Protein AF-A0A2P2JN06-F1 (afdb_monomer_lite)

pLDDT: mean 79.8, std 20.86, range [41.91, 98.19]

Foldseek 3Di:
DPQAAEDEQEDAPDPVSVVVVVCCVVPPDDPNYHYHYDYDDDPPPPDDDPVPPPPPDDPDD

Radius of gyration: 17.36 Å; chains: 1; bounding box: 35×32×38 Å

Organism: Rhizophora mucronata (NCBI:txid61149)

Structure (mmCIF, N/CA/C/O backbone):
data_AF-A0A2P2JN06-F1
#
_entry.id   AF-A0A2P2JN06-F1
#
loop_
_atom_site.group_PDB
_atom_site.id
_atom_site.type_symbol
_atom_site.label_atom_id
_atom_site.label_alt_id
_atom_site.label_comp_id
_atom_site.label_asym_id
_atom_site.label_entity_id
_atom_site.label_seq_id
_atom_site.pdbx_PDB_ins_code
_atom_site.Cartn_x
_atom_site.Cartn_y
_atom_site.Cartn_z
_atom_site.occupancy
_atom_site.B_iso_or_equiv
_atom_site.auth_seq_id
_atom_site.auth_comp_id
_atom_site.auth_asym_id
_atom_site.auth_atom_id
_atom_site.pdbx_PDB_model_num
ATOM 1 N N . MET A 1 1 ? -25.768 6.957 8.152 1.00 48.59 1 MET A N 1
ATOM 2 C CA . MET A 1 1 ? -24.593 6.107 7.874 1.00 48.59 1 MET A CA 1
ATOM 3 C C . MET A 1 1 ? -23.470 7.056 7.504 1.00 48.59 1 MET A C 1
ATOM 5 O O . MET A 1 1 ? -23.437 7.512 6.368 1.00 48.59 1 MET A O 1
ATOM 9 N N . GLU A 1 2 ? -22.649 7.478 8.467 1.00 59.16 2 GLU A N 1
ATOM 10 C CA . GLU A 1 2 ? -21.433 8.229 8.134 1.00 59.16 2 GLU A CA 1
ATOM 11 C C . GLU A 1 2 ? -20.551 7.293 7.312 1.00 59.16 2 GLU A C 1
ATOM 13 O O . GLU A 1 2 ? -20.089 6.270 7.811 1.00 59.16 2 GLU A O 1
ATOM 18 N N . GLY A 1 3 ? -20.419 7.567 6.013 1.00 70.62 3 GLY A N 1
ATOM 19 C CA . GLY A 1 3 ? -19.504 6.814 5.165 1.00 70.62 3 GLY A CA 1
ATOM 20 C C . GLY A 1 3 ? -18.098 7.010 5.713 1.00 70.62 3 GLY A C 1
ATOM 21 O O . GLY A 1 3 ? -17.622 8.145 5.733 1.00 70.62 3 GLY A O 1
ATOM 22 N N . GLY A 1 4 ? -17.484 5.927 6.193 1.00 86.19 4 GLY A N 1
ATOM 23 C CA . GLY A 1 4 ? -16.182 5.949 6.850 1.00 86.19 4 GLY A CA 1
ATOM 24 C C . GLY A 1 4 ? -15.128 6.729 6.063 1.00 86.19 4 GLY A C 1
ATOM 25 O O . GLY A 1 4 ? -15.189 6.842 4.829 1.00 86.19 4 GLY A O 1
ATOM 26 N N . ARG A 1 5 ? -14.158 7.312 6.777 1.00 95.00 5 ARG A N 1
ATOM 27 C CA . ARG A 1 5 ? -13.122 8.156 6.170 1.00 95.00 5 ARG A CA 1
ATOM 28 C C . ARG A 1 5 ? -12.342 7.347 5.131 1.00 95.00 5 ARG A C 1
ATOM 30 O O . ARG A 1 5 ? -12.007 6.184 5.327 1.00 95.00 5 ARG A O 1
ATOM 37 N N . ARG A 1 6 ? -12.041 7.982 3.999 1.00 96.00 6 ARG A N 1
ATOM 38 C CA . ARG A 1 6 ? -11.245 7.383 2.921 1.00 96.00 6 ARG A CA 1
ATOM 39 C C . ARG A 1 6 ? -9.788 7.805 3.068 1.00 96.00 6 ARG A C 1
ATOM 41 O O . ARG A 1 6 ? -9.504 8.999 3.150 1.00 96.00 6 ARG A O 1
ATOM 48 N N . VAL A 1 7 ? -8.878 6.836 3.081 1.00 96.50 7 VAL A N 1
ATOM 49 C CA . VAL A 1 7 ? -7.428 7.050 3.165 1.00 96.50 7 VAL A CA 1
ATOM 50 C C . VAL A 1 7 ? -6.793 6.527 1.883 1.00 96.50 7 VAL A C 1
ATOM 52 O O . VAL A 1 7 ? -6.851 5.334 1.608 1.00 96.50 7 VAL A O 1
ATOM 55 N N . GLY A 1 8 ? -6.202 7.417 1.086 1.00 96.44 8 GLY A N 1
ATOM 56 C CA . GLY A 1 8 ? -5.492 7.057 -0.142 1.00 96.44 8 GLY A CA 1
ATOM 57 C C . GLY A 1 8 ? -3.993 6.878 0.095 1.00 96.44 8 GLY A C 1
ATOM 58 O O . GLY A 1 8 ? -3.372 7.743 0.710 1.00 96.44 8 GLY A O 1
ATOM 59 N N . VAL A 1 9 ? -3.403 5.797 -0.419 1.00 97.50 9 VAL A N 1
ATOM 60 C CA . VAL A 1 9 ? -1.948 5.567 -0.402 1.00 97.50 9 VAL A CA 1
ATOM 61 C C . VAL A 1 9 ? -1.460 5.281 -1.818 1.00 97.50 9 VAL A C 1
ATOM 63 O O . VAL A 1 9 ? -1.873 4.301 -2.440 1.00 97.50 9 VAL A O 1
ATOM 66 N N . ALA A 1 10 ? -0.571 6.135 -2.324 1.00 95.81 10 ALA A N 1
ATOM 67 C CA . ALA A 1 10 ? 0.083 5.921 -3.609 1.00 95.81 10 ALA A CA 1
ATOM 68 C C . ALA A 1 10 ? 1.146 4.816 -3.492 1.00 95.81 10 ALA A C 1
ATOM 70 O O . ALA A 1 10 ? 1.996 4.859 -2.601 1.00 95.81 10 ALA A O 1
ATOM 71 N N . VAL A 1 11 ? 1.100 3.827 -4.385 1.00 96.06 11 VAL A N 1
ATOM 72 C CA . VAL A 1 11 ? 2.000 2.670 -4.391 1.00 96.06 11 VAL A CA 1
ATOM 73 C C . VAL A 1 11 ? 2.522 2.368 -5.795 1.00 96.06 11 VAL A C 1
ATOM 75 O O . VAL A 1 11 ? 1.771 2.306 -6.765 1.00 96.06 11 VAL A O 1
ATOM 78 N N . ASP A 1 12 ? 3.826 2.129 -5.887 1.00 93.12 12 ASP A N 1
ATOM 79 C CA . ASP A 1 12 ? 4.549 1.729 -7.105 1.00 93.12 12 ASP A CA 1
ATOM 80 C C . ASP A 1 12 ? 5.158 0.314 -6.985 1.00 93.12 12 ASP A C 1
ATOM 82 O O . ASP A 1 12 ? 6.013 -0.076 -7.771 1.00 93.12 12 ASP A O 1
ATOM 86 N N . PHE A 1 13 ? 4.765 -0.442 -5.952 1.00 88.44 13 PHE A N 1
ATOM 87 C CA . PHE A 1 13 ? 5.277 -1.775 -5.588 1.00 88.44 13 PHE A CA 1
ATOM 88 C C . PHE A 1 13 ? 6.783 -1.881 -5.284 1.00 88.44 13 PHE A C 1
ATOM 90 O O . PHE A 1 13 ? 7.281 -2.973 -4.996 1.00 88.44 13 PHE A O 1
ATOM 97 N N . SER A 1 14 ? 7.511 -0.766 -5.234 1.00 93.62 14 SER A N 1
ATOM 98 C CA . SER A 1 14 ? 8.882 -0.738 -4.733 1.00 93.62 14 SER A CA 1
ATOM 99 C C . SER A 1 14 ? 8.969 -1.141 -3.250 1.00 93.62 14 SER A C 1
ATOM 101 O O . SER A 1 14 ? 8.009 -1.083 -2.472 1.00 93.62 14 SER A O 1
ATOM 103 N N . LYS A 1 15 ? 10.174 -1.511 -2.792 1.00 95.81 15 LYS A N 1
ATOM 104 C CA . LYS A 1 15 ? 10.432 -1.767 -1.360 1.00 95.81 15 LYS A CA 1
ATOM 105 C C . LYS A 1 15 ? 10.092 -0.553 -0.484 1.00 95.81 15 LYS A C 1
ATOM 107 O O . LYS A 1 15 ? 9.715 -0.734 0.672 1.00 95.81 15 LYS A O 1
ATOM 112 N N . CYS A 1 16 ? 10.250 0.659 -1.016 1.00 96.19 16 CYS A N 1
ATOM 113 C CA . CYS A 1 16 ? 9.966 1.897 -0.300 1.00 96.19 16 CYS A CA 1
ATOM 114 C C . CYS A 1 16 ? 8.457 2.099 -0.126 1.00 96.19 16 CYS A C 1
ATOM 116 O O . CYS A 1 16 ? 7.990 2.239 1.005 1.00 96.19 16 CYS A O 1
ATOM 118 N N . SER A 1 17 ? 7.679 2.005 -1.210 1.00 95.69 17 SER A N 1
ATOM 119 C CA . SER A 1 17 ? 6.226 2.204 -1.139 1.00 95.69 17 SER A CA 1
ATOM 120 C C . SER A 1 17 ? 5.533 1.159 -0.268 1.00 95.69 17 SER A C 1
ATOM 122 O O . SER A 1 17 ? 4.614 1.494 0.474 1.00 95.69 17 SER A O 1
ATOM 124 N N . ARG A 1 18 ? 6.030 -0.085 -0.235 1.00 97.19 18 ARG A N 1
ATOM 125 C CA . ARG A 1 18 ? 5.531 -1.112 0.698 1.00 97.19 18 ARG A CA 1
ATOM 126 C C . ARG A 1 18 ? 5.758 -0.752 2.169 1.00 97.19 18 ARG A C 1
ATOM 128 O O . ARG A 1 18 ? 4.893 -1.022 2.999 1.00 97.19 18 ARG A O 1
ATOM 135 N N . LYS A 1 19 ? 6.902 -0.144 2.507 1.00 98.00 19 LYS A N 1
ATOM 136 C CA . LYS A 1 19 ? 7.169 0.346 3.871 1.00 98.00 19 LYS A CA 1
ATOM 137 C C . LYS A 1 19 ? 6.267 1.531 4.220 1.00 98.00 19 LYS A C 1
ATOM 139 O O . LYS A 1 19 ? 5.741 1.567 5.327 1.00 98.00 19 LYS A O 1
ATOM 144 N N . ALA A 1 20 ? 6.049 2.449 3.278 1.00 96.62 20 ALA A N 1
ATOM 145 C CA . ALA A 1 20 ? 5.135 3.576 3.457 1.00 96.62 20 ALA A CA 1
ATOM 146 C C . ALA A 1 20 ? 3.684 3.110 3.661 1.00 96.62 20 ALA A C 1
ATOM 148 O O . ALA A 1 20 ? 3.007 3.593 4.565 1.00 96.62 20 ALA A O 1
ATOM 149 N N . LEU A 1 21 ? 3.234 2.111 2.892 1.00 97.81 21 LEU A N 1
ATOM 150 C CA . LEU A 1 21 ? 1.927 1.486 3.078 1.00 97.81 21 LEU A CA 1
ATOM 151 C C . LEU A 1 21 ? 1.796 0.862 4.469 1.00 97.81 21 LEU A C 1
ATOM 153 O O . LEU A 1 21 ? 0.807 1.108 5.153 1.00 97.81 21 LEU A O 1
ATOM 157 N N . LYS A 1 22 ? 2.802 0.096 4.910 1.00 98.12 22 LYS A N 1
ATOM 158 C CA . LYS A 1 22 ? 2.804 -0.485 6.257 1.00 98.12 22 LYS A CA 1
ATOM 159 C C . LYS A 1 22 ? 2.665 0.601 7.329 1.00 98.12 22 LYS A C 1
ATOM 161 O O . LYS A 1 22 ? 1.801 0.492 8.190 1.00 98.12 22 LYS A O 1
ATOM 166 N N . TRP A 1 23 ? 3.451 1.671 7.227 1.00 98.06 23 TRP A N 1
ATOM 167 C CA . TRP A 1 23 ? 3.360 2.793 8.158 1.00 98.06 23 TRP A CA 1
ATOM 168 C C . TRP A 1 23 ? 1.969 3.448 8.142 1.00 98.06 23 TRP A C 1
ATOM 170 O O . TRP A 1 23 ? 1.418 3.733 9.202 1.00 98.06 23 TRP A O 1
ATOM 180 N N . ALA A 1 24 ? 1.364 3.640 6.964 1.00 98.00 24 ALA A N 1
ATOM 181 C CA . ALA A 1 24 ? 0.029 4.224 6.843 1.00 98.00 24 ALA A CA 1
ATOM 182 C C . ALA A 1 24 ? -1.049 3.352 7.510 1.00 98.00 24 ALA A C 1
ATOM 184 O O . ALA A 1 24 ? -1.909 3.880 8.212 1.00 98.00 24 ALA A O 1
ATOM 185 N N . VAL A 1 25 ? -0.975 2.027 7.343 1.00 97.31 25 VAL A N 1
ATOM 186 C CA . VAL A 1 25 ? -1.873 1.079 8.024 1.00 97.31 25 VAL A CA 1
ATOM 187 C C . VAL A 1 25 ? -1.713 1.167 9.540 1.00 97.31 25 VAL A C 1
ATOM 189 O O . VAL A 1 25 ? -2.707 1.225 10.250 1.00 97.31 25 VAL A O 1
ATOM 192 N N . GLU A 1 26 ? -0.477 1.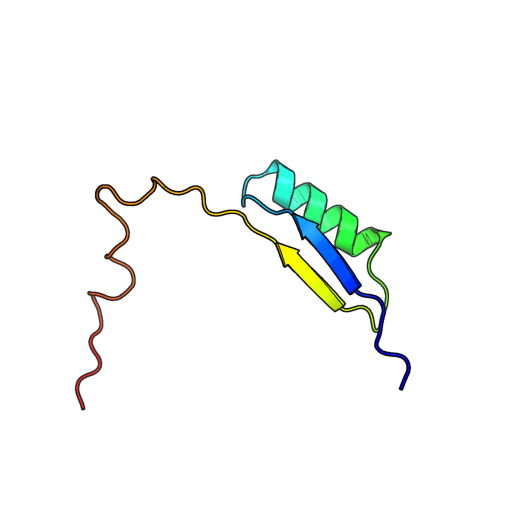219 10.035 1.00 98.19 26 GLU A N 1
ATOM 193 C CA . GLU A 1 26 ? -0.194 1.210 11.476 1.00 98.19 26 GLU A CA 1
ATOM 194 C C . GLU A 1 26 ? -0.526 2.536 12.180 1.00 98.19 26 GLU A C 1
ATOM 196 O O . GLU A 1 26 ? -0.761 2.538 13.385 1.00 98.19 26 GLU A O 1
ATOM 201 N N . ASN A 1 27 ? -0.524 3.663 11.459 1.00 98.06 27 ASN A N 1
ATOM 202 C CA . ASN A 1 27 ? -0.557 4.993 12.084 1.00 98.06 27 ASN A CA 1
ATOM 203 C C . ASN A 1 27 ? -1.714 5.891 11.623 1.00 98.06 27 ASN A C 1
ATOM 205 O O . ASN A 1 27 ? -2.061 6.843 12.323 1.00 98.06 27 ASN A O 1
ATOM 209 N N . VAL A 1 28 ? -2.292 5.647 10.444 1.00 96.69 28 VAL A N 1
ATOM 210 C CA . VAL A 1 28 ? -3.283 6.552 9.829 1.00 96.69 28 VAL A CA 1
ATOM 211 C C . VAL A 1 28 ? -4.665 5.918 9.724 1.00 96.69 28 VAL A C 1
ATOM 213 O O . VAL A 1 28 ? -5.657 6.629 9.904 1.00 96.69 28 VAL A O 1
ATOM 216 N N . VAL A 1 29 ? -4.726 4.625 9.401 1.00 96.69 29 VAL A N 1
ATOM 217 C CA . VAL A 1 29 ? -5.974 3.878 9.199 1.00 96.69 29 VAL A CA 1
ATOM 218 C C . VAL A 1 29 ? -6.596 3.525 10.547 1.00 96.69 29 VAL A C 1
ATOM 220 O O . VAL A 1 29 ? -5.906 3.081 11.461 1.00 96.69 29 VAL A O 1
ATOM 223 N N . ARG A 1 30 ? -7.908 3.730 10.668 1.00 96.00 30 ARG A N 1
ATOM 224 C CA . ARG A 1 30 ? -8.705 3.365 11.846 1.00 96.00 30 ARG A CA 1
ATOM 225 C C . ARG A 1 30 ? -9.842 2.426 11.463 1.00 96.00 30 ARG A C 1
ATOM 227 O O . ARG A 1 30 ? -10.189 2.303 10.290 1.00 96.00 30 ARG A O 1
ATOM 234 N N . ASP A 1 31 ? -10.442 1.789 12.459 1.00 94.75 31 ASP A N 1
ATOM 235 C CA . ASP A 1 31 ? -11.613 0.942 12.246 1.00 94.75 31 ASP A CA 1
ATOM 236 C C . ASP A 1 31 ? -12.746 1.736 11.587 1.00 94.75 31 ASP A C 1
ATOM 238 O O . ASP A 1 31 ? -13.093 2.840 12.010 1.00 94.75 31 ASP A O 1
ATOM 242 N N . GLY A 1 32 ? -13.314 1.160 10.529 1.00 93.75 32 GLY A N 1
ATOM 243 C CA . GLY A 1 32 ? -14.332 1.808 9.704 1.00 93.75 32 GLY A CA 1
ATOM 244 C C . GLY A 1 32 ? -13.782 2.663 8.559 1.00 93.75 32 GLY A C 1
ATOM 245 O O . GLY A 1 32 ? -14.570 3.074 7.709 1.00 93.75 32 GLY A O 1
ATOM 246 N N . ASP A 1 33 ? -12.468 2.896 8.476 1.00 96.25 33 ASP A N 1
ATOM 247 C CA . ASP A 1 33 ? -11.869 3.583 7.330 1.00 96.25 33 ASP A CA 1
ATOM 248 C C . ASP A 1 33 ? -11.851 2.693 6.076 1.00 96.25 33 ASP A C 1
ATOM 250 O O . ASP A 1 33 ? -11.710 1.469 6.125 1.00 96.25 33 ASP A O 1
ATOM 254 N N . HIS A 1 34 ? -11.903 3.341 4.914 1.00 95.75 34 HIS A N 1
ATOM 255 C CA . HIS A 1 34 ? -11.644 2.714 3.624 1.00 95.75 34 HIS A CA 1
ATOM 256 C C . HIS A 1 34 ? -10.229 3.055 3.154 1.00 95.75 34 HIS A C 1
ATOM 258 O O . HIS A 1 34 ? -9.949 4.198 2.779 1.00 95.75 34 HIS A O 1
ATOM 264 N N . LEU A 1 35 ? -9.346 2.057 3.130 1.00 96.31 35 LEU A N 1
ATOM 265 C CA . LEU A 1 35 ? -8.003 2.187 2.570 1.00 96.31 35 LEU A CA 1
ATOM 266 C C . LEU A 1 35 ? -8.031 1.969 1.050 1.00 96.31 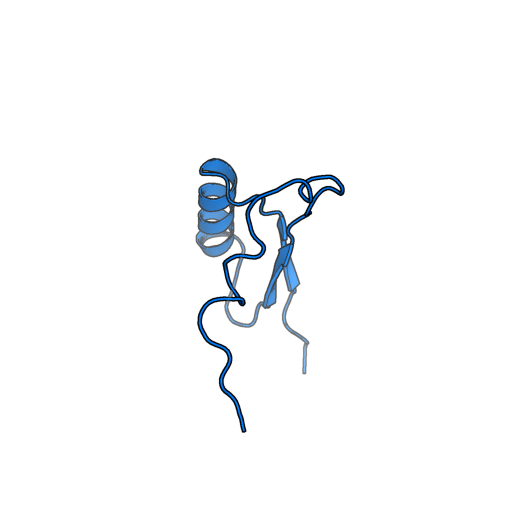35 LEU A C 1
ATOM 268 O O . LEU A 1 35 ? -8.402 0.898 0.575 1.00 96.31 35 LEU A O 1
ATOM 272 N N . ILE A 1 36 ? -7.618 2.980 0.289 1.00 97.06 36 ILE A N 1
ATOM 273 C CA . ILE A 1 36 ? -7.585 2.976 -1.175 1.00 97.06 36 ILE A CA 1
ATOM 274 C C . ILE A 1 36 ? -6.125 3.002 -1.626 1.00 97.06 36 ILE A C 1
ATOM 276 O O . ILE A 1 36 ? -5.393 3.951 -1.350 1.00 97.06 36 ILE A O 1
ATOM 280 N N . LEU A 1 37 ? -5.703 1.967 -2.347 1.00 96.62 37 LEU A N 1
ATOM 281 C CA . LEU A 1 37 ? -4.377 1.905 -2.956 1.00 96.62 37 LEU A CA 1
ATOM 282 C C . LEU A 1 37 ? -4.435 2.483 -4.368 1.00 96.62 37 LEU A C 1
ATOM 284 O O . LEU A 1 37 ? -5.228 2.028 -5.190 1.00 96.62 37 LEU A O 1
ATOM 288 N N . VAL A 1 38 ? -3.587 3.467 -4.655 1.00 95.56 38 VAL A N 1
ATOM 289 C CA . VAL A 1 38 ? -3.509 4.110 -5.972 1.00 95.56 38 VAL A CA 1
ATOM 290 C C . VAL A 1 38 ? -2.167 3.773 -6.597 1.00 95.56 38 VAL A C 1
ATOM 292 O O . VAL A 1 38 ? -1.127 4.130 -6.056 1.00 95.56 38 VAL A O 1
ATOM 295 N N . THR A 1 39 ? -2.176 3.098 -7.742 1.00 93.88 39 THR A N 1
ATOM 296 C CA . THR A 1 39 ? -0.959 2.807 -8.503 1.00 93.88 39 THR A CA 1
ATOM 297 C C . THR A 1 39 ? -1.056 3.438 -9.880 1.00 93.88 39 THR A C 1
ATOM 299 O O . THR A 1 39 ? -2.094 3.349 -10.535 1.00 93.88 39 THR A O 1
ATOM 302 N N . ILE A 1 40 ? 0.011 4.111 -10.303 1.00 89.62 40 ILE A N 1
ATOM 303 C CA . ILE A 1 40 ? 0.110 4.672 -11.648 1.00 89.62 40 ILE A CA 1
ATOM 304 C C . ILE A 1 40 ? 0.846 3.645 -12.495 1.00 89.62 40 ILE A C 1
ATOM 306 O O . ILE A 1 40 ? 1.985 3.291 -12.196 1.00 89.62 40 ILE A O 1
ATOM 310 N N . ARG A 1 41 ? 0.197 3.181 -13.560 1.00 84.94 41 ARG A N 1
ATOM 311 C CA . ARG A 1 41 ? 0.868 2.442 -14.627 1.00 84.94 41 ARG A CA 1
ATOM 312 C C . ARG A 1 41 ? 1.257 3.453 -15.707 1.00 84.94 41 ARG A C 1
ATOM 314 O O . ARG A 1 41 ? 0.349 3.966 -16.358 1.00 84.94 41 ARG A O 1
ATOM 321 N N . PRO A 1 42 ? 2.545 3.803 -15.863 1.00 79.12 42 PRO A N 1
ATOM 322 C CA . PRO A 1 42 ? 2.963 4.693 -16.939 1.00 79.12 42 PRO A CA 1
ATOM 323 C C . PRO A 1 42 ? 2.677 4.039 -18.298 1.00 79.12 42 PRO A C 1
ATOM 325 O O . PRO A 1 42 ? 2.899 2.837 -18.472 1.00 79.12 42 PRO A O 1
ATOM 328 N N . GLU A 1 43 ? 2.176 4.817 -19.257 1.00 72.31 43 GLU A N 1
ATOM 329 C CA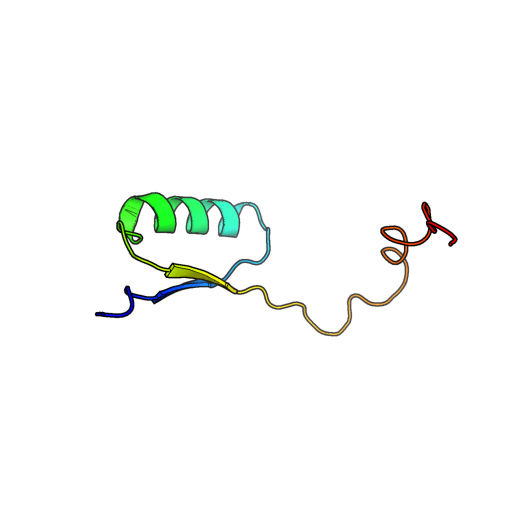 . GLU A 1 43 ? 2.069 4.374 -20.650 1.00 72.31 43 GLU A CA 1
ATOM 330 C C . GLU A 1 43 ? 3.483 4.099 -21.189 1.00 72.31 43 GLU A C 1
ATOM 332 O O . GLU A 1 43 ? 4.378 4.928 -21.027 1.00 72.31 43 GLU A O 1
ATOM 337 N N . GLY A 1 44 ? 3.700 2.912 -21.769 1.00 59.16 44 GLY A N 1
ATOM 338 C CA . GLY A 1 44 ? 5.000 2.507 -22.327 1.00 59.16 44 GLY A CA 1
ATOM 339 C C . GLY A 1 44 ? 5.579 1.179 -21.821 1.00 59.16 44 GLY A C 1
ATOM 340 O O . GLY A 1 44 ? 6.579 0.730 -22.359 1.00 59.16 44 GLY A O 1
ATOM 341 N N . TYR A 1 45 ? 4.953 0.498 -20.853 1.00 54.22 45 TYR A N 1
ATOM 342 C CA . TYR A 1 45 ? 5.318 -0.882 -20.458 1.00 54.22 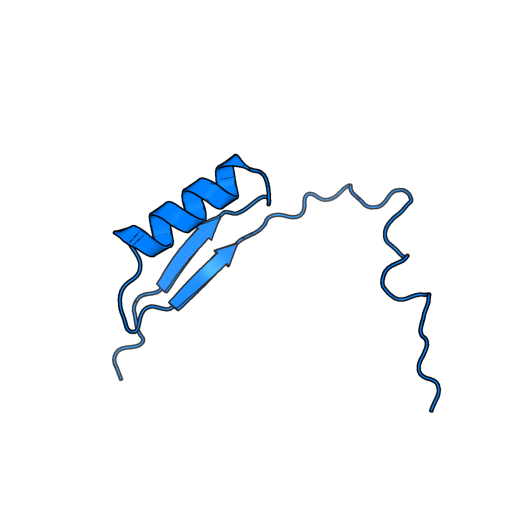45 TYR A CA 1
ATOM 343 C C . TYR A 1 45 ? 4.555 -1.955 -21.265 1.00 54.22 45 TYR A C 1
ATOM 345 O O . TYR A 1 45 ? 4.169 -2.998 -20.744 1.00 54.22 45 TYR A O 1
ATOM 353 N N . TYR A 1 46 ? 4.305 -1.676 -22.545 1.00 53.28 46 TYR A N 1
ATOM 354 C CA . TYR A 1 46 ? 3.783 -2.636 -23.519 1.00 53.28 46 TYR A CA 1
ATOM 355 C C . TYR A 1 46 ? 4.752 -2.744 -24.698 1.00 53.28 46 TYR A C 1
ATOM 357 O O . TYR A 1 46 ? 4.383 -2.475 -25.833 1.00 53.28 46 TYR A O 1
ATOM 365 N N . GLU A 1 47 ? 5.985 -3.161 -24.427 1.00 54.53 47 GLU A N 1
ATOM 366 C CA . GLU A 1 47 ? 6.785 -3.890 -25.409 1.00 54.53 47 GLU A CA 1
ATOM 367 C C . GLU A 1 47 ? 7.318 -5.158 -24.721 1.00 54.53 47 GLU A C 1
ATOM 369 O O . GLU A 1 47 ? 8.104 -5.095 -23.782 1.00 54.53 47 GLU A O 1
ATOM 374 N N . GLU A 1 48 ? 6.770 -6.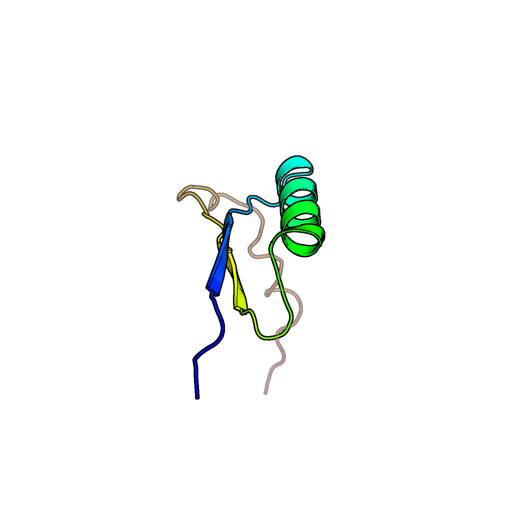297 -25.162 1.00 51.91 48 GLU A N 1
ATOM 375 C CA . GLU A 1 48 ? 7.300 -7.663 -25.030 1.00 51.91 48 GLU A CA 1
ATOM 376 C C . GLU A 1 48 ? 7.487 -8.248 -23.609 1.00 51.91 48 GLU A C 1
ATOM 378 O O . GLU A 1 48 ? 8.573 -8.226 -23.041 1.00 51.91 48 GLU A O 1
ATOM 383 N N . GLY A 1 49 ? 6.462 -8.915 -23.051 1.00 51.88 49 GLY A N 1
ATOM 384 C CA . GLY A 1 49 ? 6.739 -9.932 -22.017 1.00 51.88 49 GLY A CA 1
ATOM 385 C C . GLY A 1 49 ? 5.570 -10.455 -21.185 1.00 51.88 49 GLY A C 1
ATOM 386 O O . GLY A 1 49 ? 5.491 -11.654 -20.933 1.00 51.88 49 GLY A O 1
ATOM 387 N N . GLU A 1 50 ? 4.631 -9.604 -20.763 1.00 50.03 50 GLU A N 1
ATOM 388 C CA . GLU A 1 50 ? 3.659 -9.987 -19.716 1.00 50.03 50 GLU A CA 1
ATOM 389 C C . GLU A 1 50 ? 2.234 -10.273 -20.219 1.00 50.03 50 GLU A C 1
ATOM 391 O O . GLU A 1 50 ? 1.269 -10.245 -19.458 1.00 50.03 50 GLU A O 1
ATOM 396 N N . VAL A 1 51 ? 2.090 -10.657 -21.491 1.00 47.59 51 VAL A N 1
ATOM 397 C CA . VAL A 1 51 ? 0.875 -11.346 -21.981 1.00 47.59 51 VAL A CA 1
ATOM 398 C C . VAL A 1 51 ? 0.826 -12.809 -21.475 1.00 47.59 51 VAL A C 1
ATOM 400 O O . VAL A 1 51 ? -0.141 -13.529 -21.691 1.00 47.59 51 VAL A O 1
ATOM 403 N N . GLN A 1 52 ? 1.823 -13.258 -20.703 1.00 52.94 52 GLN A N 1
ATOM 404 C CA . GLN A 1 52 ? 1.918 -14.637 -20.205 1.00 52.94 52 GLN A CA 1
ATOM 405 C C . GLN A 1 52 ? 1.068 -14.990 -18.971 1.00 52.94 52 GLN A C 1
ATOM 407 O O . GLN A 1 52 ? 1.086 -16.143 -18.547 1.00 52.94 52 GLN A O 1
ATOM 412 N N . LEU A 1 53 ? 0.300 -14.068 -18.379 1.00 48.97 53 LEU A N 1
ATOM 413 C CA . LEU A 1 53 ? -0.547 -14.420 -17.222 1.00 48.97 53 LEU A CA 1
ATOM 414 C C . LEU A 1 53 ? -1.917 -15.009 -17.594 1.00 48.97 53 LEU A C 1
ATOM 416 O O . LEU A 1 53 ? -2.566 -15.595 -16.731 1.00 48.97 53 LEU A O 1
ATOM 420 N N . TRP A 1 54 ? -2.338 -14.918 -18.861 1.00 51.81 54 TRP A N 1
ATOM 421 C CA . TRP A 1 54 ? -3.648 -15.422 -19.308 1.00 51.81 54 TRP A CA 1
ATOM 422 C C . TRP A 1 54 ? -3.602 -16.369 -20.515 1.00 51.81 54 TRP A C 1
ATOM 424 O O . TRP A 1 54 ? -4.635 -16.925 -20.876 1.00 51.81 54 TRP A O 1
ATOM 434 N N . GLU A 1 55 ? -2.433 -16.631 -21.107 1.00 52.19 55 GLU A N 1
ATOM 435 C CA . GLU A 1 55 ? -2.330 -17.570 -22.238 1.00 52.19 55 GLU A CA 1
ATOM 436 C C . GLU A 1 55 ? -2.261 -19.054 -21.829 1.00 52.19 55 GLU A C 1
ATOM 438 O O . GLU A 1 55 ? -2.564 -19.920 -22.646 1.00 52.19 55 GLU A O 1
ATOM 443 N N . VAL A 1 56 ? -1.918 -19.393 -20.577 1.00 52.53 56 VAL A N 1
ATOM 444 C CA . VAL A 1 56 ? -1.581 -20.794 -20.231 1.00 52.53 56 VAL A CA 1
ATOM 445 C C . VAL A 1 56 ? -2.773 -21.635 -19.751 1.00 52.53 56 VAL A C 1
ATOM 447 O O . VAL A 1 56 ? -2.699 -22.859 -19.770 1.00 52.53 56 VAL A O 1
ATOM 450 N N . THR A 1 57 ? -3.913 -21.042 -19.382 1.00 52.56 57 THR A N 1
ATOM 451 C CA . THR A 1 57 ? -5.130 -21.827 -19.082 1.00 52.56 57 THR A CA 1
ATOM 452 C C . THR A 1 57 ? -6.383 -21.161 -19.634 1.00 52.56 57 THR A C 1
ATOM 454 O O . THR A 1 57 ? -7.183 -20.550 -18.932 1.00 52.56 57 THR A O 1
ATOM 457 N N . GLY A 1 58 ? -6.581 -21.327 -20.941 1.00 45.25 58 GLY A N 1
ATOM 458 C CA . GLY A 1 58 ? -7.914 -21.240 -21.514 1.00 45.25 58 GLY A CA 1
ATOM 459 C C . GLY A 1 58 ? -8.802 -22.336 -20.923 1.00 45.25 58 GLY A C 1
ATOM 460 O O . GLY A 1 58 ? -8.702 -23.495 -21.321 1.00 45.25 58 GLY A O 1
ATOM 461 N N . SER A 1 59 ? -9.704 -21.981 -20.011 1.00 50.19 59 SER A N 1
ATOM 462 C CA . SER A 1 59 ? -10.850 -22.837 -19.699 1.00 50.19 59 SER A CA 1
ATOM 463 C C . SER A 1 59 ? -11.873 -22.687 -20.823 1.00 50.19 59 SER A C 1
ATOM 465 O O . SER A 1 59 ? -12.653 -21.737 -20.875 1.00 50.19 59 SER A O 1
ATOM 467 N N . ARG A 1 60 ? -11.810 -23.612 -21.785 1.00 41.91 60 ARG A N 1
ATOM 468 C CA . ARG A 1 60 ? -12.865 -23.840 -22.779 1.00 41.91 60 ARG A CA 1
ATOM 469 C C . ARG A 1 60 ? -14.128 -24.357 -22.072 1.00 41.91 60 ARG A C 1
ATOM 471 O O . ARG A 1 60 ? -14.000 -25.160 -21.158 1.00 41.91 60 ARG A O 1
ATOM 478 N N . LYS A 1 61 ? -15.270 -23.857 -22.568 1.00 43.53 61 LYS A N 1
ATOM 479 C CA . LYS A 1 61 ? -16.687 -24.252 -22.392 1.00 43.53 61 LYS A CA 1
ATOM 480 C C . LYS A 1 61 ? -17.023 -25.351 -21.386 1.00 43.53 61 LYS A C 1
ATOM 482 O O . LYS A 1 61 ? -16.579 -26.496 -21.601 1.00 43.53 61 LYS A O 1
#

Sequence (61 aa):
MEGGRRVGVAVDFSKCSRKALKWAVENVVRDGDHLILVTIRPEGYYEEGEVQLWEVTGSRK

Secondary structure (DSSP, 8-state):
---PPEEEEE--SSHHHHHHHHHHHHHT--TT-EEEEE----TT--SSSGGGGTSS-----

InterPro domains:
  IPR006016 UspA [PF00582] (5-53)
  IPR014729 Rossmann-l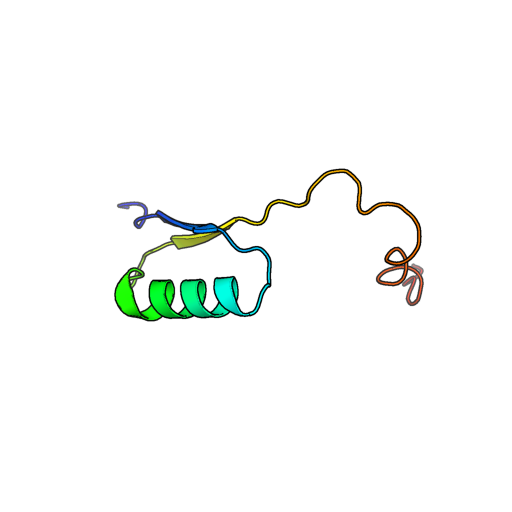ike alpha/beta/alpha sandwich fold [G3DSA:3.40.50.620] (4-60)